Protein AF-A0A1B6IIF1-F1 (afdb_monomer)

Mean predicted aligned error: 17.59 Å

Nearest PDB structures (foldseek):
  8tw7-assembly1_1  TM=5.660E-01  e=5.374E+00  Saccharomyces cerevisiae

Solvent-accessible surface area (backbone atoms only — not comparable to full-atom values): 8769 Å² total; per-residue (Å²): 140,79,90,87,88,87,81,88,84,79,85,86,82,78,81,91,80,84,88,77,90,85,83,92,85,86,85,81,90,77,87,81,77,73,82,68,79,73,71,84,66,68,64,77,56,38,72,41,69,55,96,89,38,84,74,51,53,30,71,64,31,50,53,55,56,66,54,67,56,99,90,47,71,61,55,68,66,58,53,50,53,45,64,72,52,38,68,83,80,40,55,72,69,57,49,51,50,53,47,50,54,51,51,52,55,55,43,68,77,38,74,89,50,85,60,58,67,58,49,51,65,55,45,57,62,65,74,78,108

Secondary structure (DSSP, 8-state):
--------------PPPPP-----------------------GGG-EEEETTEEEEE-HHHHHHHTS--SS----HHHHHHHHHHHTTTS-HHHHHHHHHHHHHHHHHHTTT-THHHHHHHHHHHHH--

Sequence (129 aa):
SDLTPKEGGNCRRSLPQTTVQGGVTNGGGAADHEPSPEPAADYDNALVYRDGNLVSGSLDALIQHMVPTTDYYPDRAYLFAFLLSSRLFVKPHELLGRVTALCDSQQKLSDKQPLAKERLGRFIPRLVQ

Organism: NCBI:txid320908

Structure (mmCIF, N/CA/C/O backbone):
data_AF-A0A1B6IIF1-F1
#
_entry.id   AF-A0A1B6IIF1-F1
#
loop_
_atom_site.group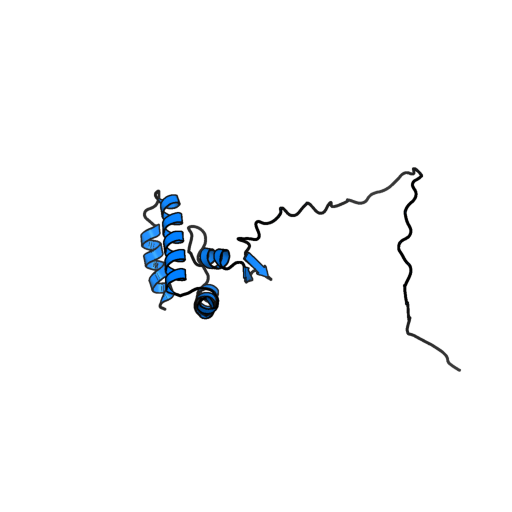_PDB
_atom_site.id
_atom_site.type_symbol
_atom_site.label_atom_id
_atom_site.label_alt_id
_atom_site.label_comp_id
_atom_site.label_asym_id
_atom_site.label_entity_id
_atom_site.label_seq_id
_atom_site.pdbx_PDB_ins_code
_atom_site.Cartn_x
_atom_site.Cartn_y
_atom_site.Cartn_z
_atom_site.occupancy
_atom_site.B_iso_or_equiv
_atom_site.auth_seq_id
_atom_site.auth_comp_id
_atom_site.auth_asym_id
_atom_site.auth_atom_id
_atom_site.pdbx_PDB_model_num
ATOM 1 N N . SER A 1 1 ? 44.259 -27.687 -51.803 1.00 42.09 1 SER A N 1
ATOM 2 C CA . SER A 1 1 ? 43.030 -28.477 -51.615 1.00 42.09 1 SER A CA 1
ATOM 3 C C . SER A 1 1 ? 42.826 -28.537 -50.117 1.00 42.09 1 SER A C 1
ATOM 5 O O . SER A 1 1 ? 43.715 -29.054 -49.460 1.00 42.09 1 SER A O 1
ATOM 7 N N . ASP A 1 2 ? 41.899 -27.867 -49.445 1.00 40.47 2 ASP A N 1
ATOM 8 C CA . ASP A 1 2 ? 40.594 -27.249 -49.725 1.00 40.47 2 ASP A CA 1
ATOM 9 C C . ASP A 1 2 ? 40.458 -26.137 -48.654 1.00 40.47 2 ASP A C 1
ATOM 11 O O . ASP A 1 2 ? 40.804 -26.376 -47.502 1.00 40.47 2 ASP A O 1
ATOM 15 N N . LEU A 1 3 ? 40.255 -24.847 -48.940 1.00 47.53 3 LEU A N 1
ATOM 16 C CA . LEU A 1 3 ? 39.000 -24.150 -49.263 1.00 47.53 3 LEU A CA 1
ATOM 17 C C . LEU A 1 3 ? 37.755 -24.636 -48.495 1.00 47.53 3 LEU A C 1
ATOM 19 O O . LEU A 1 3 ? 37.116 -25.595 -48.896 1.00 47.53 3 LEU A O 1
ATOM 23 N N . THR A 1 4 ? 37.330 -23.892 -47.465 1.00 51.97 4 THR A N 1
ATOM 24 C CA . THR A 1 4 ? 36.015 -23.208 -47.458 1.00 51.97 4 THR A CA 1
ATOM 25 C C . THR A 1 4 ? 35.894 -22.189 -46.300 1.00 51.97 4 THR A C 1
ATOM 27 O O . THR A 1 4 ? 36.452 -22.422 -45.230 1.00 51.97 4 THR A O 1
ATOM 30 N N . PRO A 1 5 ? 35.194 -21.046 -46.497 1.00 52.75 5 PRO A N 1
ATOM 31 C CA . PRO A 1 5 ? 35.167 -19.909 -45.569 1.00 52.75 5 PRO A CA 1
ATOM 32 C C . PRO A 1 5 ? 33.797 -19.711 -44.889 1.00 52.75 5 PRO A C 1
ATOM 34 O O . PRO A 1 5 ? 32.759 -19.995 -45.488 1.00 52.75 5 PRO A O 1
ATOM 37 N N . LYS A 1 6 ? 33.759 -19.133 -43.679 1.00 50.22 6 LYS A N 1
ATOM 38 C CA . LYS A 1 6 ? 32.519 -18.559 -43.127 1.00 50.22 6 LYS A CA 1
ATOM 39 C C . LYS A 1 6 ? 32.800 -17.540 -42.020 1.00 50.22 6 LYS A C 1
ATOM 41 O O . LYS A 1 6 ? 33.035 -17.928 -40.889 1.00 50.22 6 LYS A O 1
ATOM 46 N N . GLU A 1 7 ? 32.705 -16.252 -42.334 1.00 47.69 7 GLU A N 1
ATOM 47 C CA . GLU A 1 7 ? 31.924 -15.323 -41.508 1.00 47.69 7 GLU A CA 1
ATOM 48 C C . GLU A 1 7 ? 31.657 -14.022 -42.267 1.00 47.69 7 GLU A C 1
ATOM 50 O O . GLU A 1 7 ? 32.547 -13.423 -42.869 1.00 47.69 7 GLU A O 1
ATOM 55 N N . GLY A 1 8 ? 30.379 -13.649 -42.304 1.00 41.16 8 GLY A N 1
ATOM 56 C CA . GLY A 1 8 ? 29.869 -12.509 -43.044 1.00 41.16 8 GLY A CA 1
ATOM 57 C C . GLY A 1 8 ? 30.005 -11.226 -42.238 1.00 41.16 8 GLY A C 1
ATOM 58 O O . GLY A 1 8 ? 29.297 -11.028 -41.256 1.00 41.16 8 GLY A O 1
ATOM 59 N N . GLY A 1 9 ? 30.871 -10.326 -42.694 1.00 45.62 9 GLY A N 1
ATOM 60 C CA . GLY A 1 9 ? 30.894 -8.937 -42.249 1.00 45.62 9 GLY A CA 1
ATOM 61 C C . GLY A 1 9 ? 29.977 -8.086 -43.122 1.00 45.62 9 GLY A C 1
ATOM 62 O O . GLY A 1 9 ? 30.386 -7.645 -44.190 1.00 45.62 9 GLY A O 1
ATOM 63 N N . ASN A 1 10 ? 28.748 -7.824 -42.671 1.00 41.34 10 ASN A N 1
ATOM 64 C CA . ASN A 1 10 ? 27.859 -6.859 -43.322 1.00 41.34 10 ASN A CA 1
ATOM 65 C C . ASN A 1 10 ? 27.852 -5.530 -42.554 1.00 41.34 10 ASN A C 1
ATOM 67 O O . ASN A 1 10 ? 26.969 -5.247 -41.746 1.00 41.34 10 ASN A O 1
ATOM 71 N N . CYS A 1 11 ? 28.827 -4.674 -42.865 1.00 45.78 11 CYS A N 1
ATOM 72 C CA . CYS A 1 11 ? 28.800 -3.253 -42.532 1.00 45.78 11 CYS A CA 1
ATOM 73 C C . CYS A 1 11 ? 27.730 -2.539 -43.384 1.00 45.78 11 CYS A C 1
ATOM 75 O O . CYS A 1 11 ? 28.050 -1.924 -44.401 1.00 45.78 11 CYS A O 1
ATOM 77 N N . ARG A 1 12 ? 26.444 -2.600 -43.005 1.00 46.56 12 ARG A N 1
ATOM 78 C CA . ARG A 1 12 ? 25.415 -1.733 -43.614 1.00 46.56 12 ARG A CA 1
ATOM 79 C C . ARG A 1 12 ? 25.495 -0.329 -43.019 1.00 46.56 12 ARG A C 1
ATOM 81 O O . ARG A 1 12 ? 24.824 -0.019 -42.040 1.00 46.56 12 ARG A O 1
ATOM 88 N N . ARG A 1 13 ? 26.263 0.547 -43.667 1.00 52.84 13 ARG A N 1
ATOM 89 C CA . ARG A 1 13 ? 26.086 2.000 -43.556 1.00 52.84 13 ARG A CA 1
ATOM 90 C C . ARG A 1 13 ? 25.527 2.514 -44.879 1.00 52.84 13 ARG A C 1
ATOM 92 O O . ARG A 1 13 ? 26.259 2.660 -45.848 1.00 52.84 13 ARG A O 1
ATOM 99 N N . SER A 1 14 ? 24.227 2.776 -44.923 1.00 49.78 14 SER A N 1
ATOM 100 C CA . SER A 1 14 ? 23.595 3.511 -46.023 1.00 49.78 14 SER A CA 1
ATOM 101 C C . SER A 1 14 ? 22.380 4.264 -45.479 1.00 49.78 14 SER A C 1
ATOM 103 O O . SER A 1 14 ? 21.512 3.658 -44.853 1.00 49.78 14 SER A O 1
ATOM 105 N N . LEU A 1 15 ? 22.410 5.584 -45.669 1.00 64.56 15 LEU A N 1
ATOM 106 C CA . LEU A 1 15 ? 21.481 6.614 -45.190 1.00 64.56 15 LEU A CA 1
ATOM 107 C C . LEU A 1 15 ? 20.033 6.413 -45.690 1.00 64.56 15 LEU A C 1
ATOM 109 O O . LEU A 1 15 ? 19.843 5.760 -46.717 1.00 64.56 15 LEU A O 1
ATOM 113 N N . PRO A 1 16 ? 19.014 6.996 -45.026 1.00 47.53 16 PRO A N 1
ATOM 114 C CA . PRO A 1 16 ? 17.651 7.002 -45.546 1.00 47.53 16 PRO A CA 1
ATOM 115 C C . PRO A 1 16 ? 17.527 7.979 -46.727 1.00 47.53 16 PRO A C 1
ATOM 117 O O . PRO A 1 16 ? 17.892 9.149 -46.624 1.00 47.53 16 PRO A O 1
ATOM 120 N N . GLN A 1 17 ? 17.014 7.480 -47.853 1.00 44.44 17 GLN A N 1
ATOM 121 C CA . GLN A 1 17 ? 16.681 8.257 -49.047 1.00 44.44 17 GLN A CA 1
ATOM 122 C C . GLN A 1 17 ? 15.222 8.731 -48.959 1.00 44.44 17 GLN A C 1
ATOM 124 O O . GLN A 1 17 ? 14.340 7.978 -48.550 1.00 44.44 17 GLN A O 1
ATOM 129 N N . THR A 1 18 ? 14.985 9.990 -49.319 1.00 50.38 18 THR A N 1
ATOM 130 C CA . THR A 1 18 ? 13.686 10.669 -49.311 1.00 50.38 18 THR A CA 1
ATOM 131 C C . THR A 1 18 ? 12.733 10.112 -50.377 1.00 50.38 18 THR A C 1
ATOM 133 O O . THR A 1 18 ? 13.105 9.937 -51.537 1.00 50.38 18 THR A O 1
ATOM 136 N N . THR A 1 19 ? 11.486 9.845 -49.978 1.00 39.66 19 THR A N 1
ATOM 137 C CA . THR A 1 19 ? 10.396 9.356 -50.836 1.00 39.66 19 THR A CA 1
ATOM 138 C C . THR A 1 19 ? 9.850 10.475 -51.720 1.00 39.66 19 THR A C 1
ATOM 140 O O . THR A 1 19 ? 9.423 11.513 -51.215 1.00 39.66 19 THR A O 1
ATOM 143 N N . VAL A 1 20 ? 9.801 10.236 -53.033 1.00 42.16 20 VAL A N 1
ATOM 144 C CA . VAL A 1 20 ? 9.041 11.042 -53.998 1.00 42.16 20 VAL A CA 1
ATOM 145 C C . VAL A 1 20 ? 7.861 10.201 -54.487 1.00 42.16 20 VAL A C 1
ATOM 147 O O . VAL A 1 20 ? 8.018 9.026 -54.806 1.00 42.16 20 VAL A O 1
ATOM 150 N N . GLN A 1 21 ? 6.680 10.812 -54.460 1.00 44.84 21 GLN A N 1
ATOM 151 C CA . GLN A 1 21 ? 5.367 10.246 -54.771 1.00 44.84 21 GLN A CA 1
ATOM 152 C C . GLN A 1 21 ? 5.251 9.646 -56.179 1.00 44.84 21 GLN A C 1
ATOM 154 O O . GLN A 1 21 ? 5.755 10.217 -57.144 1.00 44.84 21 GLN A O 1
ATOM 159 N N . GLY A 1 22 ? 4.419 8.606 -56.299 1.00 36.22 22 GLY A N 1
ATOM 160 C CA . GLY A 1 22 ? 3.658 8.339 -57.520 1.00 36.22 22 GLY A CA 1
ATOM 161 C C . GLY A 1 22 ? 3.357 6.863 -57.778 1.00 36.22 22 GLY A C 1
ATOM 162 O O . GLY A 1 22 ? 4.276 6.060 -57.882 1.00 36.22 22 GLY A O 1
ATOM 163 N N . GLY A 1 23 ? 2.077 6.537 -57.992 1.00 34.47 23 GLY A N 1
ATOM 164 C CA . GLY A 1 23 ? 1.690 5.417 -58.860 1.00 34.47 23 GLY A CA 1
ATOM 165 C C . GLY A 1 23 ? 0.815 4.332 -58.232 1.00 34.47 23 GLY A C 1
ATOM 166 O O . GLY A 1 23 ? 1.281 3.495 -57.474 1.00 34.47 23 GLY A O 1
ATOM 167 N N . VAL A 1 24 ? -0.454 4.341 -58.637 1.00 48.75 24 VAL A N 1
ATOM 168 C CA . VAL A 1 24 ? -1.502 3.324 -58.450 1.00 48.75 24 VAL A CA 1
ATOM 169 C C . VAL A 1 24 ? -1.052 1.887 -58.768 1.00 48.75 24 VAL A C 1
ATOM 171 O O . VAL A 1 24 ? -0.366 1.686 -59.760 1.00 48.75 24 VAL A O 1
ATOM 174 N N . THR A 1 25 ? -1.493 0.884 -57.994 1.00 36.81 25 THR A N 1
ATOM 175 C CA . THR A 1 25 ? -1.921 -0.458 -58.466 1.00 36.81 25 THR A CA 1
ATOM 176 C C . THR A 1 25 ? -2.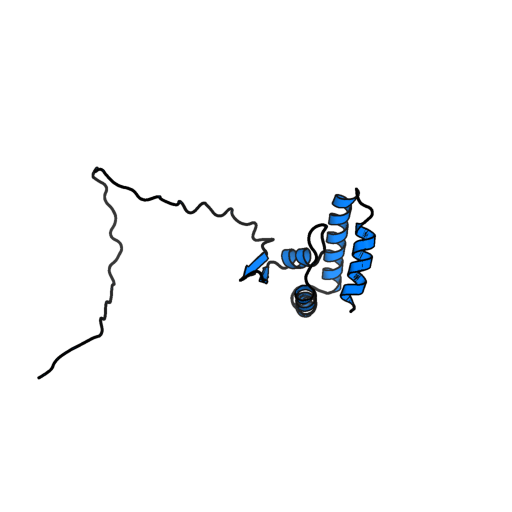494 -1.310 -57.323 1.00 36.81 25 THR A C 1
ATOM 178 O O . THR A 1 25 ? -2.343 -1.020 -56.143 1.00 36.81 25 THR A O 1
ATOM 181 N N . ASN A 1 26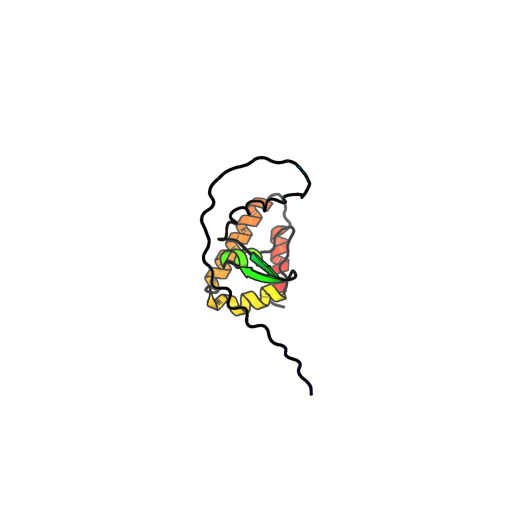 ? -3.252 -2.315 -57.744 1.00 39.00 26 ASN A N 1
ATOM 182 C CA . ASN A 1 26 ? -4.261 -3.112 -57.061 1.00 39.00 26 ASN A CA 1
ATOM 183 C C . ASN A 1 26 ? -3.677 -4.304 -56.266 1.00 39.00 26 ASN A C 1
ATOM 185 O O . ASN A 1 26 ? -2.755 -4.950 -56.755 1.00 39.00 26 ASN A O 1
ATOM 189 N N . GLY A 1 27 ? -4.328 -4.693 -55.159 1.00 33.78 27 GLY A N 1
ATOM 190 C CA . GLY A 1 27 ? -4.383 -6.095 -54.710 1.00 33.78 27 GLY A CA 1
ATOM 191 C C . GLY A 1 27 ? -3.743 -6.456 -53.360 1.00 33.78 27 GLY A C 1
ATOM 192 O O . GLY A 1 27 ? -2.534 -6.378 -53.196 1.00 33.78 27 GLY A O 1
ATOM 193 N N . GLY A 1 28 ? -4.568 -7.020 -52.466 1.00 33.53 28 GLY A N 1
ATOM 194 C CA . GLY A 1 28 ? -4.167 -8.138 -51.601 1.00 33.53 28 GLY A CA 1
ATOM 195 C C . GLY A 1 28 ? -3.738 -7.827 -50.163 1.00 33.53 28 GLY A C 1
ATOM 196 O O . GLY A 1 28 ? -2.568 -7.603 -49.902 1.00 33.53 28 GLY A O 1
ATOM 197 N N . GLY A 1 29 ? -4.705 -7.940 -49.246 1.00 40.09 29 GLY A N 1
ATOM 198 C CA . GLY A 1 29 ? -4.600 -8.504 -47.892 1.00 40.09 29 GLY A CA 1
ATOM 199 C C . GLY A 1 29 ? -3.348 -8.270 -47.037 1.00 40.09 29 GLY A C 1
ATOM 200 O O . GLY A 1 29 ? -2.340 -8.938 -47.219 1.00 40.09 29 GLY A O 1
ATOM 201 N N . ALA A 1 30 ? -3.520 -7.517 -45.954 1.00 39.09 30 ALA A N 1
ATOM 202 C CA . ALA A 1 30 ? -3.043 -7.871 -44.618 1.00 39.09 30 ALA A CA 1
ATOM 203 C C . ALA A 1 30 ? -3.815 -7.012 -43.609 1.00 39.09 30 ALA A C 1
ATOM 205 O O . ALA A 1 30 ? -4.080 -5.842 -43.860 1.00 39.09 30 ALA A O 1
ATOM 206 N N . ALA A 1 31 ? -4.246 -7.616 -42.507 1.00 46.59 31 ALA A N 1
ATOM 207 C CA . ALA A 1 31 ? -4.869 -6.901 -41.409 1.00 46.59 31 ALA A CA 1
ATOM 208 C C . ALA A 1 31 ? -3.833 -5.963 -40.771 1.00 46.59 31 ALA A C 1
ATOM 210 O O . ALA A 1 31 ? -2.950 -6.425 -40.050 1.00 46.59 31 ALA A O 1
ATOM 211 N N . ASP A 1 32 ? -3.942 -4.664 -41.041 1.00 39.12 32 ASP A N 1
ATOM 212 C CA . ASP A 1 32 ? -3.233 -3.632 -40.292 1.00 39.12 32 ASP A CA 1
ATOM 213 C C . ASP A 1 32 ? -3.879 -3.515 -38.908 1.00 39.12 32 ASP A C 1
ATOM 215 O O . ASP A 1 32 ? -4.910 -2.871 -38.708 1.00 39.12 32 ASP A O 1
ATOM 219 N N . HIS A 1 33 ? -3.280 -4.215 -37.946 1.00 49.25 33 HIS A N 1
ATOM 220 C CA . HIS A 1 33 ? -3.498 -3.974 -36.529 1.00 49.25 33 HIS A CA 1
ATOM 221 C C . HIS A 1 33 ? -2.776 -2.670 -36.176 1.00 49.25 33 HIS A C 1
ATOM 223 O O . HIS A 1 33 ? -1.593 -2.661 -35.846 1.00 49.25 33 HIS A O 1
ATOM 229 N N . GLU A 1 34 ? -3.504 -1.567 -36.319 1.00 44.03 34 GLU A N 1
ATOM 230 C CA . GLU A 1 34 ? -3.185 -0.261 -35.744 1.00 44.03 34 GLU A CA 1
ATOM 231 C C . GLU A 1 34 ? -2.812 -0.455 -34.260 1.00 44.03 34 GLU A C 1
ATOM 233 O O . GLU A 1 34 ? -3.640 -0.973 -33.499 1.00 44.03 34 GLU A O 1
ATOM 238 N N . PRO A 1 35 ? -1.589 -0.114 -33.810 1.00 47.84 35 PRO A N 1
ATOM 239 C CA . PRO A 1 35 ? -1.317 -0.051 -32.388 1.00 47.84 35 PRO A CA 1
ATOM 240 C C . PRO A 1 35 ? -2.094 1.146 -31.844 1.00 47.84 35 PRO A C 1
ATOM 242 O O . PRO A 1 35 ? -1.665 2.292 -31.956 1.00 47.84 35 PRO A O 1
ATOM 245 N N . SER A 1 36 ? -3.268 0.836 -31.289 1.00 42.28 36 SER A N 1
ATOM 246 C CA . SER A 1 36 ? -4.109 1.735 -30.504 1.00 42.28 36 SER A CA 1
ATOM 247 C C . SER A 1 36 ? -3.240 2.679 -29.669 1.00 42.28 36 SER A C 1
ATOM 249 O O . SER A 1 36 ? -2.316 2.195 -29.008 1.00 42.28 36 SER A O 1
ATOM 251 N N . PRO A 1 37 ? -3.535 3.991 -29.629 1.00 50.22 37 PRO A N 1
ATOM 252 C CA . PRO A 1 37 ? -2.829 4.897 -28.743 1.00 50.22 37 PRO A CA 1
ATOM 253 C C . PRO A 1 37 ? -3.043 4.387 -27.320 1.00 50.22 37 PRO A C 1
ATOM 255 O O . PRO A 1 37 ? -4.176 4.351 -26.833 1.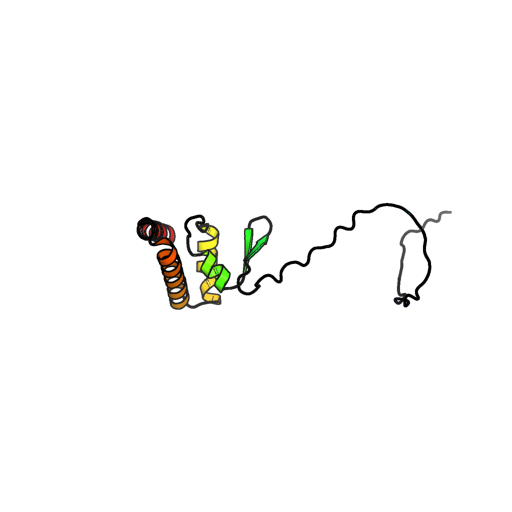00 50.22 37 PRO A O 1
ATOM 258 N N . GLU A 1 38 ? -1.970 3.919 -26.679 1.00 54.22 38 GLU A N 1
ATOM 259 C CA . GLU A 1 38 ? -1.993 3.646 -25.249 1.00 54.22 38 GLU A CA 1
ATOM 260 C C . GLU A 1 38 ? -2.488 4.940 -24.592 1.00 54.22 38 GLU A C 1
ATOM 262 O O . GLU A 1 38 ? -1.915 6.006 -24.858 1.00 54.22 38 GLU A O 1
ATOM 267 N N . PRO A 1 39 ? -3.597 4.909 -23.825 1.00 51.50 39 PRO A N 1
ATOM 268 C CA . PRO A 1 39 ? -4.033 6.104 -23.127 1.00 51.50 39 PRO A CA 1
ATOM 269 C C . PRO A 1 39 ? -2.834 6.545 -22.303 1.00 51.50 39 PRO A C 1
ATOM 271 O O . PRO A 1 39 ? -2.208 5.693 -21.675 1.00 51.50 39 PRO A O 1
ATOM 274 N N . ALA A 1 40 ? -2.476 7.831 -22.372 1.00 51.12 40 ALA A N 1
ATOM 275 C CA . ALA A 1 40 ? -1.441 8.405 -21.527 1.00 51.12 40 ALA A CA 1
ATOM 276 C C . ALA A 1 40 ? -1.785 8.011 -20.090 1.00 51.12 40 ALA A C 1
ATOM 278 O O . ALA A 1 40 ? -2.692 8.586 -19.487 1.00 51.12 40 ALA A O 1
ATOM 279 N N . ALA A 1 41 ? -1.163 6.928 -19.620 1.00 54.84 41 ALA A N 1
ATOM 280 C CA . ALA A 1 41 ? -1.449 6.379 -18.322 1.00 54.84 41 ALA A CA 1
ATOM 281 C C . ALA A 1 41 ? -1.108 7.505 -17.367 1.00 54.84 41 ALA A C 1
ATOM 283 O O . ALA A 1 41 ? -0.082 8.164 -17.531 1.00 54.84 41 ALA A O 1
ATOM 284 N N . ASP A 1 42 ? -2.009 7.780 -16.441 1.00 53.47 42 ASP A N 1
ATOM 285 C CA . ASP A 1 42 ? -1.775 8.732 -15.375 1.00 53.47 42 ASP A CA 1
ATOM 286 C C . ASP A 1 42 ? -0.609 8.180 -14.533 1.00 53.47 42 ASP A C 1
ATOM 288 O O . ASP A 1 42 ? -0.795 7.401 -13.595 1.00 53.47 42 ASP A O 1
ATOM 292 N N . TYR A 1 43 ? 0.624 8.447 -14.987 1.00 57.06 43 TYR A N 1
ATOM 293 C CA . TYR A 1 43 ? 1.856 7.823 -14.496 1.00 57.06 43 TYR A CA 1
ATOM 294 C C . TYR A 1 43 ? 2.074 8.129 -13.014 1.00 57.06 43 TYR A C 1
ATOM 296 O O . TYR A 1 43 ? 2.788 7.393 -12.332 1.00 57.06 43 TYR A O 1
ATOM 304 N N . ASP A 1 44 ? 1.414 9.172 -12.511 1.00 60.16 44 ASP A N 1
ATOM 305 C CA . ASP A 1 44 ? 1.487 9.604 -11.126 1.00 60.16 44 ASP A CA 1
ATOM 306 C C . ASP A 1 44 ? 0.934 8.546 -10.153 1.00 60.16 44 ASP A C 1
ATOM 308 O O . ASP A 1 44 ? 1.385 8.481 -9.007 1.00 60.16 44 ASP A O 1
ATOM 312 N N . ASN A 1 45 ? 0.069 7.625 -10.604 1.00 68.44 45 ASN A N 1
ATOM 313 C CA . ASN A 1 45 ? -0.475 6.537 -9.774 1.00 68.44 45 ASN A CA 1
ATOM 314 C C . ASN A 1 45 ? -0.312 5.131 -10.381 1.00 68.44 45 ASN A C 1
ATOM 316 O O . ASN A 1 45 ? -1.059 4.207 -10.050 1.00 68.44 45 ASN A O 1
ATOM 320 N N . ALA A 1 46 ? 0.667 4.939 -11.267 1.00 84.25 46 ALA A N 1
ATOM 321 C CA . ALA A 1 46 ? 0.869 3.655 -11.929 1.00 84.25 46 ALA A CA 1
ATOM 322 C C . ALA A 1 46 ? 1.637 2.646 -11.045 1.00 84.25 46 ALA A C 1
ATOM 324 O O . ALA A 1 46 ? 2.744 2.915 -10.569 1.00 84.25 46 ALA A O 1
ATOM 325 N N . LEU A 1 47 ? 1.065 1.449 -10.874 1.00 92.69 47 LEU A N 1
ATOM 326 C CA . LEU A 1 47 ? 1.751 0.257 -10.362 1.00 92.69 47 LEU A CA 1
ATOM 327 C C . LEU A 1 47 ? 2.280 -0.573 -11.541 1.00 92.69 47 LEU A C 1
ATOM 329 O O . LEU A 1 47 ? 1.578 -0.783 -12.529 1.00 92.69 47 LEU A O 1
ATOM 333 N N . VAL A 1 48 ? 3.508 -1.073 -11.429 1.00 94.38 48 VAL A N 1
ATOM 334 C CA . VAL A 1 48 ? 4.192 -1.856 -12.464 1.00 94.38 48 VAL A CA 1
ATOM 335 C C . VAL A 1 48 ? 4.278 -3.312 -12.029 1.00 94.38 48 VAL A C 1
ATOM 337 O O . VAL A 1 48 ? 4.916 -3.643 -11.026 1.00 94.38 48 VAL A O 1
ATOM 340 N N . TYR A 1 49 ? 3.681 -4.191 -12.829 1.00 93.88 49 TYR A N 1
ATOM 341 C CA . TYR A 1 49 ? 3.654 -5.629 -12.586 1.00 93.88 49 TYR A CA 1
ATOM 342 C C . TYR A 1 49 ? 4.530 -6.383 -13.590 1.00 93.88 49 TYR A C 1
ATOM 344 O O . TYR A 1 49 ? 4.593 -6.034 -14.768 1.00 93.88 49 TYR A O 1
ATOM 352 N N . ARG A 1 50 ? 5.180 -7.455 -13.131 1.00 94.81 50 ARG A N 1
ATOM 353 C CA . ARG A 1 50 ? 5.898 -8.420 -13.974 1.00 94.81 50 ARG A CA 1
ATOM 354 C C . ARG A 1 50 ? 5.549 -9.828 -13.520 1.00 94.81 50 ARG A C 1
ATOM 356 O O . ARG A 1 50 ? 5.685 -10.141 -12.340 1.00 94.81 50 ARG A O 1
ATOM 363 N N . ASP A 1 51 ? 5.078 -10.654 -14.449 1.00 92.38 51 ASP A N 1
ATOM 364 C CA . ASP A 1 51 ? 4.665 -12.039 -14.177 1.00 92.38 51 ASP A CA 1
ATOM 365 C C . ASP A 1 51 ? 3.653 -12.148 -13.018 1.00 92.38 51 ASP A C 1
ATOM 367 O O . ASP A 1 51 ? 3.706 -13.063 -12.202 1.00 92.38 51 ASP A O 1
ATOM 371 N N . GLY A 1 52 ? 2.756 -11.161 -12.903 1.00 87.88 52 GLY A N 1
ATOM 372 C CA . GLY A 1 52 ? 1.759 -11.079 -11.828 1.00 87.88 52 GLY A CA 1
ATOM 373 C C . GLY A 1 52 ? 2.281 -10.555 -10.485 1.00 87.88 52 GLY A C 1
ATOM 374 O O . GLY A 1 52 ? 1.489 -10.382 -9.565 1.00 87.88 52 GLY A O 1
ATOM 375 N N . ASN A 1 53 ? 3.575 -10.250 -10.365 1.00 89.81 53 ASN A N 1
ATOM 376 C CA . ASN A 1 53 ? 4.169 -9.693 -9.150 1.00 89.81 53 ASN A CA 1
ATOM 377 C C . ASN A 1 53 ? 4.306 -8.175 -9.255 1.00 89.81 53 ASN A C 1
ATOM 379 O O . ASN A 1 53 ? 4.743 -7.662 -10.287 1.00 89.81 53 ASN A O 1
ATOM 383 N N . LEU A 1 54 ? 3.974 -7.459 -8.179 1.00 93.25 54 LEU A N 1
ATOM 384 C CA . LEU A 1 54 ? 4.227 -6.023 -8.080 1.00 93.25 54 LEU A CA 1
ATOM 385 C C . LEU A 1 54 ? 5.739 -5.777 -7.981 1.00 93.25 54 LEU A C 1
ATOM 387 O O . LEU A 1 54 ? 6.378 -6.211 -7.024 1.00 93.25 54 LEU A O 1
ATOM 391 N N . VAL A 1 55 ? 6.310 -5.088 -8.971 1.00 93.62 55 VAL A N 1
ATOM 392 C CA . VAL A 1 55 ? 7.754 -4.809 -9.048 1.00 93.62 55 VAL A CA 1
ATOM 393 C C . VAL A 1 55 ? 8.076 -3.395 -8.585 1.00 93.62 55 VAL A C 1
ATOM 395 O O . VAL A 1 55 ? 9.058 -3.187 -7.874 1.00 93.62 55 VAL A O 1
ATOM 398 N N . SER A 1 56 ? 7.278 -2.413 -8.998 1.00 92.19 56 SER A N 1
ATOM 399 C CA . SER A 1 56 ? 7.511 -1.006 -8.669 1.00 92.19 56 SER A CA 1
ATOM 400 C C . SER A 1 56 ? 6.243 -0.168 -8.829 1.00 92.19 56 SER A C 1
ATOM 402 O O . SER A 1 56 ? 5.208 -0.653 -9.276 1.00 92.19 56 SER A O 1
ATOM 404 N N . GLY A 1 57 ? 6.319 1.099 -8.440 1.00 93.44 57 GLY A N 1
ATOM 405 C CA . GLY A 1 57 ? 5.258 2.084 -8.609 1.00 93.44 57 GLY A CA 1
ATOM 406 C C . GLY A 1 57 ? 5.672 3.417 -8.000 1.00 93.44 57 GLY A C 1
ATOM 407 O O . GLY A 1 57 ? 6.735 3.510 -7.373 1.00 93.44 57 GLY A O 1
ATOM 408 N N . SER A 1 58 ? 4.841 4.443 -8.171 1.00 94.00 58 SER A N 1
ATOM 409 C CA . SER A 1 58 ? 5.015 5.689 -7.424 1.00 94.00 58 SER A CA 1
ATOM 410 C C . SER A 1 58 ? 4.834 5.435 -5.922 1.00 94.00 58 SER A C 1
ATOM 412 O O . SER A 1 58 ? 4.160 4.486 -5.510 1.00 94.00 58 SER A O 1
ATOM 414 N N . LEU A 1 59 ? 5.446 6.274 -5.079 1.00 94.31 59 LEU A N 1
ATOM 415 C CA . LEU A 1 59 ? 5.299 6.139 -3.627 1.00 94.31 59 LEU A CA 1
ATOM 416 C C . LEU A 1 59 ? 3.821 6.191 -3.223 1.00 94.31 59 LEU A C 1
ATOM 418 O O . LEU A 1 59 ? 3.393 5.385 -2.403 1.00 94.31 59 LEU A O 1
ATOM 422 N N . ASP A 1 60 ? 3.046 7.096 -3.817 1.00 93.56 60 ASP A N 1
ATOM 423 C CA . ASP A 1 60 ? 1.630 7.247 -3.492 1.00 93.56 60 ASP A CA 1
ATOM 424 C C . ASP A 1 60 ? 0.808 6.029 -3.938 1.00 93.56 60 ASP A C 1
ATOM 426 O O . ASP A 1 60 ? 0.005 5.529 -3.149 1.00 93.56 60 ASP A O 1
ATOM 430 N N . ALA A 1 61 ? 1.092 5.454 -5.114 1.00 94.06 61 ALA A N 1
ATOM 431 C CA . ALA A 1 61 ? 0.456 4.214 -5.559 1.00 94.06 61 ALA A CA 1
ATOM 432 C C . ALA A 1 61 ? 0.780 3.031 -4.633 1.00 94.06 61 ALA A C 1
ATOM 434 O O . ALA A 1 61 ? -0.102 2.241 -4.290 1.00 94.06 61 ALA A O 1
ATOM 435 N N . LEU A 1 62 ? 2.033 2.919 -4.179 1.00 94.94 62 LEU A N 1
ATOM 436 C CA . LEU A 1 62 ? 2.435 1.897 -3.211 1.00 94.94 62 LEU A CA 1
ATOM 437 C C . LEU A 1 62 ? 1.718 2.110 -1.867 1.00 94.94 62 LEU A C 1
ATOM 439 O O . LEU A 1 62 ? 1.132 1.182 -1.322 1.00 94.94 62 LEU A O 1
ATOM 443 N N . ILE A 1 63 ? 1.669 3.339 -1.351 1.00 94.38 63 ILE A N 1
ATOM 444 C CA . ILE A 1 63 ? 0.952 3.637 -0.102 1.00 94.38 63 ILE A CA 1
ATOM 445 C C . ILE A 1 63 ? -0.543 3.312 -0.233 1.00 94.38 63 ILE A C 1
ATOM 447 O O . ILE A 1 63 ? -1.125 2.741 0.689 1.00 94.38 63 ILE A O 1
ATOM 451 N N . GLN A 1 64 ? -1.162 3.600 -1.378 1.00 92.69 64 GLN A N 1
ATOM 452 C CA . GLN A 1 64 ? -2.547 3.220 -1.648 1.00 92.69 64 GLN A CA 1
ATOM 453 C C . GLN A 1 64 ? -2.736 1.697 -1.669 1.00 92.69 64 GLN A C 1
ATOM 455 O O . GLN A 1 64 ? -3.698 1.193 -1.091 1.00 92.69 64 GLN A O 1
ATOM 460 N N . HIS A 1 65 ? -1.801 0.955 -2.265 1.00 93.25 65 HIS A N 1
ATOM 461 C CA . HIS A 1 65 ? -1.833 -0.508 -2.333 1.00 93.25 65 HIS A CA 1
ATOM 462 C C . HIS A 1 65 ? -1.655 -1.199 -0.968 1.00 93.25 65 HIS A C 1
ATOM 464 O O . HIS A 1 65 ? -1.999 -2.373 -0.822 1.00 93.25 65 HIS A O 1
ATOM 470 N N . MET A 1 66 ? -1.160 -0.489 0.053 1.00 92.19 66 MET A N 1
ATOM 471 C CA . MET A 1 66 ? -1.130 -0.991 1.432 1.00 92.19 66 MET A CA 1
ATOM 472 C C . MET A 1 66 ? -2.500 -1.015 2.109 1.00 92.19 66 MET A C 1
ATOM 474 O O . MET A 1 66 ? -2.664 -1.712 3.113 1.00 92.19 66 MET A O 1
ATOM 478 N N . VAL A 1 67 ? -3.458 -0.216 1.634 1.00 90.81 67 VAL A N 1
ATOM 479 C CA . VAL A 1 67 ? -4.750 -0.048 2.300 1.00 90.81 67 VAL A CA 1
ATOM 480 C C . VAL A 1 67 ? -5.717 -1.116 1.791 1.00 90.81 67 VAL A C 1
ATOM 482 O O . VAL A 1 67 ? -6.006 -1.153 0.595 1.00 90.81 67 VAL A O 1
ATOM 485 N N . PRO A 1 68 ? -6.256 -1.987 2.665 1.00 87.88 68 PRO A N 1
ATOM 486 C CA . PRO A 1 68 ? -7.275 -2.943 2.253 1.00 87.88 68 PRO A CA 1
ATOM 487 C C . PRO A 1 68 ? -8.541 -2.234 1.760 1.00 87.88 68 PRO A C 1
ATOM 489 O O . PRO A 1 68 ? -9.027 -1.303 2.405 1.00 87.88 68 PRO A O 1
ATOM 492 N N . THR A 1 69 ? -9.120 -2.723 0.667 1.00 85.31 69 THR A N 1
ATOM 493 C CA . THR A 1 69 ? -10.416 -2.271 0.142 1.00 85.31 69 THR A CA 1
ATOM 494 C C . THR A 1 69 ? -11.477 -3.363 0.327 1.00 85.31 69 THR A C 1
ATOM 496 O O . THR A 1 69 ? -11.288 -4.356 1.040 1.00 85.31 69 THR A O 1
ATOM 499 N N . THR A 1 70 ? -12.660 -3.175 -0.261 1.00 79.88 70 THR A N 1
ATOM 500 C CA . THR A 1 70 ? -13.756 -4.153 -0.179 1.00 79.88 70 THR A CA 1
ATOM 501 C C . THR A 1 70 ? -13.409 -5.457 -0.899 1.00 79.88 70 THR A C 1
ATOM 503 O O . THR A 1 70 ? -13.734 -6.537 -0.395 1.00 79.88 70 THR A O 1
ATOM 506 N N . ASP A 1 71 ? -12.734 -5.323 -2.036 1.00 83.9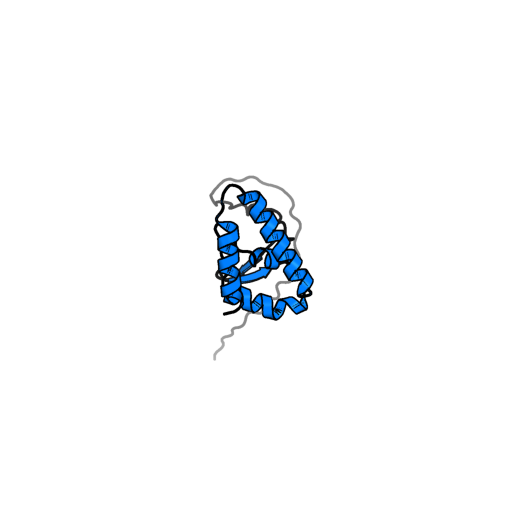4 71 ASP A N 1
ATOM 507 C CA . ASP A 1 71 ? -12.410 -6.326 -3.048 1.00 83.94 71 ASP A CA 1
ATOM 508 C C . ASP A 1 71 ? -10.931 -6.742 -3.059 1.00 83.94 71 ASP A C 1
ATOM 510 O O . ASP A 1 71 ? -10.590 -7.758 -3.661 1.00 83.94 71 ASP A O 1
ATOM 514 N N . TYR A 1 72 ? -10.062 -6.019 -2.351 1.00 86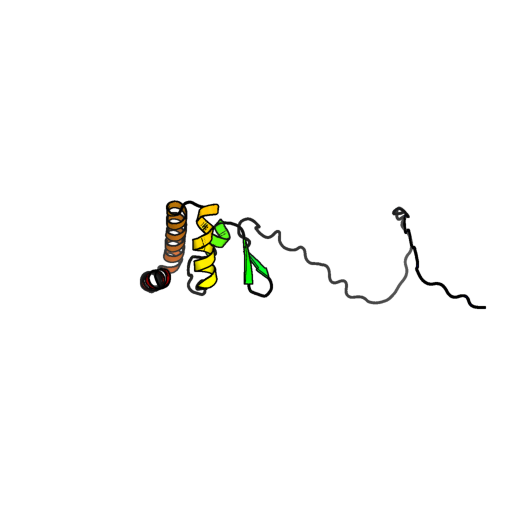.19 72 TYR A N 1
ATOM 515 C CA . TYR A 1 72 ? -8.631 -6.292 -2.316 1.00 86.19 72 TYR A CA 1
ATOM 516 C C . TYR A 1 72 ? -8.074 -6.286 -0.886 1.00 86.19 72 TYR A C 1
ATOM 518 O O . TYR A 1 72 ? -8.393 -5.433 -0.054 1.00 86.19 72 TYR A O 1
ATOM 526 N N . TYR A 1 73 ? -7.211 -7.262 -0.599 1.00 88.81 73 TYR A N 1
ATOM 527 C CA . TYR A 1 73 ? -6.430 -7.319 0.630 1.00 88.81 73 TYR A CA 1
ATOM 528 C C . TYR A 1 73 ? -4.955 -7.502 0.262 1.00 88.81 73 TYR A C 1
ATOM 530 O O . TYR A 1 73 ? -4.647 -8.469 -0.439 1.00 88.81 73 TYR A O 1
ATOM 538 N N . PRO A 1 74 ? -4.053 -6.630 0.741 1.00 90.12 74 PRO A N 1
ATOM 539 C CA . PRO A 1 74 ? -2.641 -6.728 0.412 1.00 90.12 74 PRO A CA 1
ATOM 540 C C . PRO A 1 74 ? -2.030 -8.019 0.924 1.00 90.12 74 PRO A C 1
ATOM 542 O O . PRO A 1 74 ? -2.310 -8.473 2.041 1.00 90.12 74 PRO A O 1
ATOM 545 N N . ASP A 1 75 ? -1.172 -8.607 0.099 1.00 91.25 75 ASP A N 1
ATOM 546 C CA . ASP A 1 75 ? -0.432 -9.784 0.503 1.00 91.25 75 ASP A CA 1
ATOM 547 C C . ASP A 1 75 ? 0.567 -9.436 1.629 1.00 91.25 75 ASP A C 1
ATOM 549 O O . ASP A 1 75 ? 1.008 -8.294 1.807 1.00 91.25 75 ASP A O 1
ATOM 553 N N . ARG A 1 76 ? 0.907 -10.439 2.444 1.00 90.81 76 ARG A N 1
ATOM 554 C CA . ARG A 1 76 ? 1.802 -10.240 3.593 1.00 90.81 76 ARG A CA 1
ATOM 555 C C . ARG A 1 76 ? 3.245 -9.950 3.175 1.00 90.81 76 ARG A C 1
ATOM 557 O O . ARG A 1 76 ? 3.939 -9.253 3.909 1.00 90.81 76 ARG A O 1
ATOM 564 N N . ALA A 1 77 ? 3.700 -10.494 2.047 1.00 93.38 77 ALA A N 1
ATOM 565 C CA . ALA A 1 77 ? 5.076 -10.336 1.586 1.00 93.38 77 ALA A CA 1
ATOM 566 C C . ALA A 1 77 ? 5.335 -8.892 1.139 1.00 93.38 77 ALA A C 1
ATOM 568 O O . ALA A 1 77 ? 6.318 -8.288 1.560 1.00 93.38 77 ALA A O 1
ATOM 569 N N . TYR A 1 78 ? 4.406 -8.319 0.381 1.00 94.38 78 TYR A N 1
ATOM 570 C CA . TYR A 1 78 ? 4.335 -6.917 0.021 1.00 94.38 78 TYR A CA 1
ATOM 571 C C . TYR A 1 78 ? 4.306 -6.033 1.264 1.00 94.38 78 TYR A C 1
ATOM 573 O O . TYR A 1 78 ? 5.138 -5.138 1.393 1.00 94.38 78 TYR A O 1
ATOM 581 N N . LEU A 1 79 ? 3.395 -6.306 2.206 1.00 93.69 79 LEU A N 1
ATOM 582 C CA . LEU A 1 79 ? 3.260 -5.490 3.412 1.00 93.69 79 LEU A CA 1
ATOM 583 C C . LEU A 1 79 ? 4.564 -5.479 4.221 1.00 93.69 79 LEU A C 1
ATOM 585 O O . LEU A 1 79 ? 5.022 -4.419 4.642 1.00 93.69 79 LEU A O 1
ATOM 589 N N . PHE A 1 80 ? 5.194 -6.643 4.383 1.00 94.19 80 PHE A N 1
ATOM 590 C CA . PHE A 1 80 ? 6.486 -6.768 5.048 1.00 94.19 80 PHE A CA 1
ATOM 591 C C . PHE A 1 80 ? 7.596 -6.023 4.297 1.00 94.19 80 PHE A C 1
ATOM 593 O O . PHE A 1 80 ? 8.282 -5.194 4.894 1.00 94.19 80 PHE A O 1
ATOM 600 N N . ALA A 1 81 ? 7.761 -6.287 2.998 1.00 94.94 81 ALA A N 1
ATOM 601 C CA . ALA A 1 81 ? 8.813 -5.687 2.183 1.00 94.94 81 ALA A CA 1
ATOM 602 C C . ALA A 1 81 ? 8.683 -4.162 2.144 1.00 94.94 81 ALA A C 1
ATOM 604 O O . ALA A 1 81 ? 9.654 -3.453 2.404 1.00 94.94 81 ALA A O 1
ATOM 605 N N . PHE A 1 82 ? 7.471 -3.659 1.908 1.00 95.12 82 PHE A N 1
ATOM 606 C CA . PHE A 1 82 ? 7.207 -2.232 1.875 1.00 95.12 82 PHE A CA 1
ATOM 607 C C . PHE A 1 82 ? 7.433 -1.583 3.241 1.00 95.12 82 PHE A C 1
ATOM 609 O O . PHE A 1 82 ? 8.099 -0.558 3.311 1.00 95.12 82 PHE A O 1
ATOM 616 N N . LEU A 1 83 ? 6.957 -2.159 4.351 1.00 94.75 83 LEU A N 1
ATOM 617 C CA . LEU A 1 83 ? 7.218 -1.594 5.683 1.00 94.75 83 LEU A CA 1
ATOM 618 C C . LEU A 1 83 ? 8.711 -1.576 6.017 1.00 94.75 83 LEU A C 1
ATOM 620 O O . LEU A 1 83 ? 9.200 -0.577 6.550 1.00 94.75 83 LEU A O 1
ATOM 624 N N . LEU A 1 84 ? 9.434 -2.640 5.656 1.00 94.88 84 LEU A N 1
ATOM 625 C CA . LEU A 1 84 ? 10.877 -2.753 5.851 1.00 94.88 84 LEU A CA 1
ATOM 626 C C . LEU A 1 84 ? 11.637 -1.652 5.095 1.00 94.88 84 LEU A C 1
ATOM 628 O O . LEU A 1 84 ? 12.553 -1.052 5.658 1.00 94.88 84 LEU A O 1
ATOM 632 N N . SER A 1 85 ? 11.242 -1.351 3.852 1.00 94.56 85 SER A N 1
ATOM 633 C CA . SER A 1 85 ? 11.936 -0.383 2.990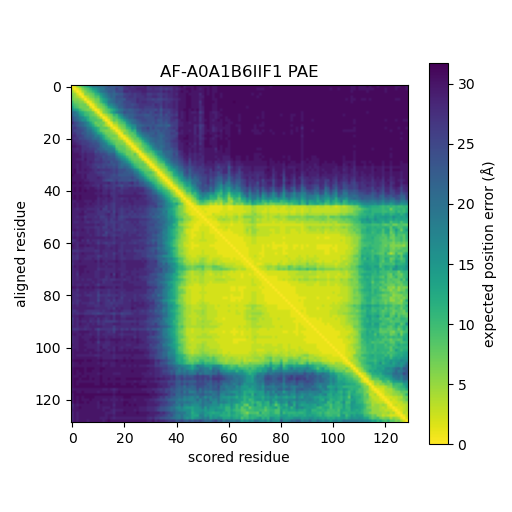 1.00 94.56 85 SER A CA 1
ATOM 634 C C . SER A 1 85 ? 11.350 1.033 2.989 1.00 94.56 85 SER A C 1
ATOM 636 O O . SER A 1 85 ? 12.026 1.967 2.565 1.00 94.56 85 SER A O 1
ATOM 638 N N . SER A 1 86 ? 10.116 1.235 3.455 1.00 95.75 86 SER A N 1
ATOM 639 C CA . SER A 1 86 ? 9.373 2.505 3.325 1.00 95.75 86 SER A CA 1
ATOM 640 C C . SER A 1 86 ? 10.093 3.689 3.957 1.00 95.75 86 SER A C 1
ATOM 642 O O . SER A 1 86 ? 10.000 4.803 3.450 1.00 95.75 86 SER A O 1
ATOM 644 N N . ARG A 1 87 ? 10.881 3.449 5.014 1.00 94.38 87 ARG A N 1
ATOM 645 C CA . ARG A 1 87 ? 11.676 4.474 5.711 1.00 94.38 87 ARG A CA 1
ATOM 646 C C . ARG A 1 87 ? 12.690 5.182 4.815 1.00 94.38 87 ARG A C 1
ATOM 648 O O . ARG A 1 87 ? 13.123 6.276 5.160 1.00 94.38 87 ARG A O 1
ATOM 655 N N . LEU A 1 88 ? 13.067 4.564 3.695 1.00 96.06 88 LEU A N 1
ATOM 656 C CA . LEU A 1 88 ? 13.938 5.173 2.691 1.00 96.06 88 LEU A CA 1
ATOM 657 C C . LEU A 1 88 ? 13.232 6.294 1.913 1.00 96.06 88 LEU A C 1
ATOM 659 O O . LEU A 1 88 ? 13.901 7.160 1.361 1.00 96.06 88 LEU A O 1
ATOM 663 N N . PHE A 1 89 ? 11.897 6.284 1.882 1.00 94.69 89 PHE A N 1
ATOM 664 C CA . PHE A 1 89 ? 11.080 7.163 1.044 1.00 94.69 89 PHE A CA 1
ATOM 665 C C . PHE A 1 89 ? 10.125 8.055 1.848 1.00 94.69 89 PHE A C 1
ATOM 667 O O . PHE A 1 89 ? 9.774 9.141 1.396 1.00 94.69 89 PHE A O 1
ATOM 674 N N . VAL A 1 90 ? 9.699 7.622 3.039 1.00 94.81 90 VAL A N 1
ATOM 675 C CA . VAL A 1 90 ? 8.723 8.331 3.877 1.00 94.81 90 VAL A CA 1
ATOM 676 C C . VAL A 1 90 ? 8.984 8.088 5.363 1.00 94.81 90 VAL A C 1
ATOM 678 O O . VAL A 1 90 ? 9.358 6.993 5.788 1.00 94.81 90 VAL A O 1
ATOM 681 N N . LYS A 1 91 ? 8.774 9.114 6.196 1.00 96.00 91 LYS A N 1
ATOM 682 C CA . LYS A 1 91 ? 8.910 8.964 7.651 1.00 96.00 91 LYS A CA 1
ATOM 683 C C . LYS A 1 91 ? 7.775 8.090 8.206 1.00 96.00 91 LYS A C 1
ATOM 685 O O . LYS A 1 91 ? 6.638 8.238 7.763 1.00 96.00 91 LYS A O 1
ATOM 690 N N . PRO A 1 92 ? 8.014 7.262 9.241 1.00 93.81 92 PRO A N 1
ATOM 691 C CA . PRO A 1 92 ? 6.989 6.360 9.778 1.00 93.81 92 PRO A CA 1
ATOM 692 C C . PRO A 1 92 ? 5.666 7.037 10.169 1.00 93.81 92 PRO A C 1
ATOM 694 O O . PRO A 1 92 ? 4.596 6.500 9.901 1.00 93.81 92 PRO A O 1
ATOM 697 N N . HIS A 1 93 ? 5.727 8.229 10.773 1.00 95.56 93 HIS A N 1
ATOM 698 C CA . HIS A 1 93 ? 4.527 8.973 11.168 1.00 95.56 93 HIS A CA 1
ATOM 699 C C . HIS A 1 93 ? 3.778 9.563 9.967 1.00 95.56 93 HIS A C 1
ATOM 701 O O . HIS A 1 93 ? 2.551 9.588 9.971 1.00 95.56 93 HIS A O 1
ATOM 707 N N . GLU A 1 94 ? 4.500 9.997 8.930 1.00 95.75 94 GLU A N 1
ATOM 708 C CA . GLU A 1 94 ? 3.885 10.478 7.691 1.00 95.75 94 GLU A CA 1
ATOM 709 C C . GLU A 1 94 ? 3.189 9.332 6.956 1.00 95.75 94 GLU A C 1
ATOM 711 O O . GLU A 1 94 ? 2.050 9.493 6.526 1.00 95.75 94 GLU A O 1
ATOM 716 N N . LEU A 1 95 ? 3.828 8.158 6.874 1.00 95.88 95 LEU A N 1
ATOM 717 C CA . LEU A 1 95 ? 3.225 6.966 6.276 1.00 95.88 95 LEU A CA 1
ATOM 718 C C . LEU A 1 95 ? 1.924 6.588 6.991 1.00 95.88 95 LEU A C 1
ATOM 720 O O . LEU A 1 95 ? 0.898 6.397 6.343 1.00 95.88 95 LEU A O 1
ATOM 724 N N . LEU A 1 96 ? 1.951 6.528 8.326 1.00 93.75 96 LEU A N 1
ATOM 725 C CA . LEU A 1 96 ? 0.770 6.195 9.119 1.00 93.75 96 LEU A CA 1
ATOM 726 C C . LEU A 1 96 ? -0.358 7.218 8.925 1.00 93.75 96 LEU A C 1
ATOM 728 O O . LEU A 1 96 ? -1.518 6.829 8.793 1.00 93.75 96 LEU A O 1
ATOM 732 N N . GLY A 1 97 ? -0.023 8.510 8.861 1.00 93.38 97 GLY A N 1
ATOM 733 C CA . GLY A 1 97 ? -0.986 9.571 8.569 1.00 93.38 97 GLY A CA 1
ATOM 734 C C . GLY A 1 97 ? -1.651 9.392 7.203 1.00 93.38 97 GLY A C 1
ATOM 735 O O . GLY A 1 97 ? -2.877 9.432 7.114 1.00 93.38 97 GLY A O 1
ATOM 736 N N . ARG A 1 98 ? -0.863 9.117 6.153 1.00 94.06 98 ARG A N 1
ATOM 737 C CA . ARG A 1 98 ? -1.386 8.881 4.795 1.00 94.06 98 ARG A CA 1
ATOM 738 C C . ARG A 1 98 ? -2.273 7.637 4.729 1.00 94.06 98 ARG A C 1
ATOM 740 O O . ARG A 1 98 ? -3.382 7.716 4.214 1.00 94.06 98 ARG A O 1
ATOM 747 N N . VAL A 1 99 ? -1.831 6.517 5.306 1.00 92.12 99 VAL A N 1
ATOM 748 C CA . VAL A 1 99 ? -2.614 5.268 5.369 1.00 92.12 99 VAL A CA 1
ATOM 749 C C . VAL A 1 99 ? -3.937 5.486 6.110 1.00 92.12 99 VAL A C 1
ATOM 751 O O . VAL A 1 99 ? -4.978 5.031 5.650 1.00 92.12 99 VAL A O 1
ATOM 754 N N . THR A 1 100 ? -3.925 6.232 7.217 1.00 89.12 100 THR A N 1
ATOM 755 C CA . THR A 1 100 ? -5.144 6.541 7.985 1.00 89.12 100 THR A CA 1
ATOM 756 C C . THR A 1 100 ? -6.117 7.401 7.176 1.00 89.12 100 THR A C 1
ATOM 758 O O . THR A 1 100 ? -7.296 7.070 7.084 1.00 89.12 100 THR A O 1
ATOM 761 N N . ALA A 1 101 ? -5.630 8.459 6.522 1.00 90.06 101 ALA A N 1
ATOM 762 C CA . ALA A 1 101 ? -6.463 9.324 5.685 1.00 90.06 101 ALA A CA 1
ATOM 763 C C . ALA A 1 101 ? -7.079 8.573 4.489 1.00 90.06 101 ALA A C 1
ATOM 765 O O . ALA A 1 101 ? -8.232 8.815 4.115 1.00 90.06 101 ALA A O 1
ATOM 766 N N . LEU A 1 102 ? -6.332 7.633 3.904 1.00 89.19 102 LEU A N 1
ATOM 767 C CA . LEU A 1 102 ? -6.837 6.744 2.861 1.00 89.19 102 LEU A CA 1
ATOM 768 C C . LEU A 1 102 ? -7.923 5.806 3.404 1.00 89.19 102 LEU A C 1
ATOM 770 O O . LEU A 1 102 ? -8.973 5.688 2.777 1.00 89.19 102 LEU A O 1
ATOM 774 N N . CYS A 1 103 ? -7.736 5.213 4.587 1.00 84.44 103 CYS A N 1
ATOM 775 C CA . CYS A 1 103 ? -8.779 4.422 5.251 1.00 84.44 103 CYS A CA 1
ATOM 776 C C . CYS A 1 103 ? -10.072 5.231 5.460 1.00 84.44 103 CYS A C 1
ATOM 778 O O . CYS A 1 103 ? -11.155 4.740 5.145 1.00 84.44 103 CYS A O 1
ATOM 780 N N . ASP A 1 104 ? -9.971 6.477 5.933 1.00 82.94 104 ASP A N 1
ATOM 781 C CA . ASP A 1 104 ? -11.130 7.353 6.156 1.00 82.94 104 ASP A CA 1
ATOM 782 C C . ASP A 1 104 ? -11.855 7.697 4.850 1.00 82.94 104 ASP A C 1
ATOM 784 O O . ASP A 1 104 ? -13.088 7.715 4.790 1.00 82.94 104 ASP A O 1
ATOM 788 N N . SER A 1 105 ? -11.091 7.952 3.787 1.00 83.06 105 S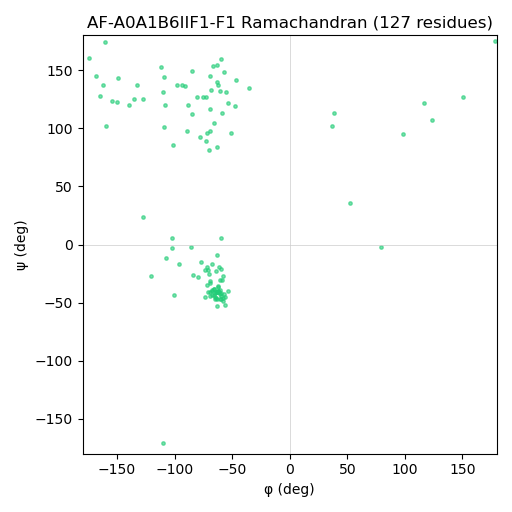ER A N 1
ATOM 789 C CA . SER A 1 105 ? -11.634 8.241 2.458 1.00 83.06 105 SER A CA 1
ATOM 790 C C . SER A 1 105 ? -12.410 7.042 1.910 1.00 83.06 105 SER A C 1
ATOM 792 O O . SER A 1 105 ? -13.518 7.204 1.397 1.00 83.06 105 SER A O 1
ATOM 794 N N . GLN A 1 106 ? -11.890 5.828 2.112 1.00 75.94 106 GLN A N 1
ATOM 795 C CA . GLN A 1 106 ? -12.583 4.596 1.735 1.00 75.94 106 GLN A CA 1
ATOM 796 C C . GLN A 1 106 ? -13.810 4.321 2.610 1.00 75.94 106 GLN A C 1
ATOM 798 O O . GLN A 1 106 ? -14.817 3.806 2.119 1.00 75.94 106 GLN A O 1
ATOM 803 N N . GLN A 1 107 ? -13.772 4.698 3.890 1.00 68.50 107 GLN A N 1
ATOM 804 C CA . GLN A 1 107 ? -14.909 4.531 4.790 1.00 68.50 107 GLN A CA 1
ATOM 805 C C . GLN A 1 107 ? -16.071 5.465 4.433 1.00 68.50 107 GLN A C 1
ATOM 807 O O . GLN A 1 107 ? -17.206 5.005 4.416 1.00 68.50 107 GLN A O 1
ATOM 812 N N . LYS A 1 108 ? -15.805 6.725 4.067 1.00 62.53 108 LYS A N 1
ATOM 813 C CA . LYS A 1 108 ? -16.845 7.682 3.636 1.00 62.53 108 LYS A CA 1
ATOM 814 C C . LYS A 1 108 ? -17.575 7.241 2.368 1.00 62.53 108 LYS A C 1
ATOM 816 O O . LYS A 1 108 ? -18.780 7.434 2.239 1.00 62.53 108 LYS A O 1
ATOM 821 N N . LEU A 1 109 ? -16.862 6.601 1.440 1.00 58.31 109 LEU A N 1
ATOM 822 C CA . LEU A 1 109 ? -17.473 5.956 0.272 1.00 58.31 109 LEU A CA 1
ATOM 823 C C . LEU A 1 109 ? -18.279 4.701 0.659 1.00 58.31 109 LEU A C 1
ATOM 825 O O . LEU A 1 109 ? -19.224 4.325 -0.034 1.00 58.31 109 LEU A O 1
ATOM 829 N N . SER A 1 110 ? -17.928 4.078 1.787 1.00 55.06 110 SER A N 1
ATOM 830 C CA . SER A 1 110 ? -18.491 2.822 2.289 1.00 55.06 110 SER A CA 1
ATOM 831 C C . SER A 1 110 ? -19.517 2.987 3.420 1.00 55.06 110 SER A C 1
ATOM 833 O O . SER A 1 110 ? -19.981 1.966 3.923 1.00 55.06 110 SER A O 1
ATOM 835 N N . ASP A 1 111 ? -19.933 4.206 3.802 1.00 51.41 111 ASP A N 1
ATOM 836 C CA . ASP A 1 111 ? -20.880 4.515 4.906 1.00 51.41 111 ASP A CA 1
ATOM 837 C C . ASP A 1 111 ? -22.288 3.885 4.751 1.00 51.41 111 ASP A C 1
ATOM 839 O O . ASP A 1 111 ? -23.185 4.079 5.569 1.00 51.41 111 ASP A O 1
ATOM 843 N N . LYS A 1 112 ? -22.485 3.043 3.733 1.00 51.75 112 LYS A N 1
ATOM 844 C CA . LYS A 1 112 ? -23.595 2.088 3.640 1.00 51.75 112 LYS A CA 1
ATOM 845 C C . LYS A 1 112 ? -23.326 0.739 4.338 1.00 51.75 112 LYS A C 1
ATOM 847 O O . LYS A 1 112 ? -24.217 -0.107 4.326 1.00 51.75 112 LYS A O 1
ATOM 852 N N . GLN A 1 113 ? -22.145 0.488 4.921 1.00 51.09 113 GLN A N 1
ATOM 853 C CA . GLN A 1 113 ? -21.776 -0.812 5.505 1.00 51.09 113 GLN A CA 1
ATOM 854 C C . GLN A 1 113 ? -20.995 -0.697 6.840 1.00 51.09 113 GLN A C 1
ATOM 856 O O . GLN A 1 113 ? -19.867 -0.204 6.850 1.00 51.09 113 GLN A O 1
ATOM 861 N N . PRO A 1 114 ? -21.504 -1.254 7.964 1.00 54.78 114 PRO A N 1
ATOM 862 C CA . PRO A 1 114 ? -20.818 -1.294 9.273 1.00 54.78 114 PRO A CA 1
ATOM 863 C C . PRO A 1 114 ? -19.503 -2.102 9.299 1.00 54.78 114 PRO A C 1
ATOM 865 O O . PRO A 1 114 ? -18.764 -2.083 10.283 1.00 54.78 114 PRO A O 1
ATOM 868 N N . LEU A 1 115 ? -19.204 -2.830 8.221 1.00 58.16 115 LEU A N 1
ATOM 869 C CA . LEU A 1 115 ? -18.170 -3.863 8.138 1.00 58.16 115 LEU A CA 1
ATOM 870 C C . LEU A 1 115 ? -16.722 -3.323 8.150 1.00 58.16 115 LEU A C 1
ATOM 872 O O . LEU A 1 115 ? -15.789 -4.075 8.440 1.00 58.16 115 LEU A O 1
ATOM 876 N N . ALA A 1 116 ? -16.499 -2.041 7.841 1.00 57.94 116 ALA A N 1
ATOM 877 C CA . ALA A 1 116 ? -15.153 -1.479 7.667 1.00 57.94 116 ALA A CA 1
ATOM 878 C C . ALA A 1 116 ? -14.361 -1.352 8.985 1.00 57.94 116 ALA A C 1
ATOM 880 O O . ALA A 1 116 ? -13.186 -1.722 9.033 1.00 57.94 116 ALA A O 1
ATOM 881 N N . LYS A 1 117 ? -15.005 -0.921 10.082 1.00 58.41 117 LYS A N 1
ATOM 882 C CA . LYS A 1 117 ? -14.354 -0.828 11.405 1.00 58.41 117 LYS A CA 1
ATOM 883 C C . LYS A 1 117 ? -13.958 -2.202 11.950 1.00 58.41 117 LYS A C 1
ATOM 885 O O . LYS A 1 117 ? -12.861 -2.359 12.481 1.00 58.41 117 LYS A O 1
ATOM 890 N N . GLU A 1 118 ? -14.799 -3.215 11.739 1.00 61.69 118 GLU A N 1
ATOM 891 C CA . GLU A 1 118 ? -14.451 -4.613 12.023 1.00 61.69 118 GLU A CA 1
ATOM 892 C C . GLU A 1 118 ? -13.269 -5.097 11.171 1.00 61.69 118 GLU A C 1
ATOM 894 O O . GLU A 1 118 ? -12.391 -5.802 11.665 1.00 61.69 118 GLU A O 1
ATOM 899 N N . ARG A 1 119 ? -13.211 -4.715 9.888 1.00 63.84 119 ARG A N 1
ATOM 900 C CA . ARG A 1 119 ? -12.127 -5.106 8.973 1.00 63.84 119 ARG A CA 1
ATOM 901 C C . ARG A 1 119 ? -10.784 -4.480 9.340 1.00 63.84 119 ARG A C 1
ATOM 903 O O . ARG A 1 119 ? -9.784 -5.194 9.292 1.00 63.84 119 ARG A O 1
ATOM 910 N N . LEU A 1 120 ? -10.751 -3.216 9.769 1.00 64.62 120 LEU A N 1
ATOM 911 C CA . LEU A 1 120 ? -9.532 -2.602 10.308 1.00 64.62 120 LEU A CA 1
ATOM 912 C C . LEU A 1 120 ? -9.100 -3.294 11.609 1.00 64.62 120 LEU A C 1
ATOM 914 O O . LEU A 1 120 ? -7.929 -3.633 11.766 1.00 64.62 120 LEU A O 1
ATOM 918 N N . GLY A 1 121 ? -10.060 -3.613 12.484 1.00 63.69 121 GLY A N 1
ATOM 919 C CA . GLY A 1 121 ? -9.829 -4.440 13.671 1.00 63.69 121 GLY A CA 1
ATOM 920 C C . GLY A 1 121 ? -9.266 -5.831 13.354 1.00 63.69 121 GLY A C 1
ATOM 921 O O . GLY A 1 121 ? -8.530 -6.379 14.165 1.00 63.69 121 GLY A O 1
ATOM 922 N N . ARG A 1 122 ? -9.535 -6.384 12.162 1.00 66.12 122 ARG A N 1
ATOM 923 C CA . ARG A 1 122 ? -8.896 -7.612 11.650 1.00 66.12 122 ARG A CA 1
ATOM 924 C C . ARG A 1 122 ? -7.544 -7.371 10.978 1.00 66.12 122 ARG A C 1
ATOM 926 O O . ARG A 1 122 ? -6.731 -8.287 10.934 1.00 66.12 122 ARG A O 1
ATOM 933 N N . PH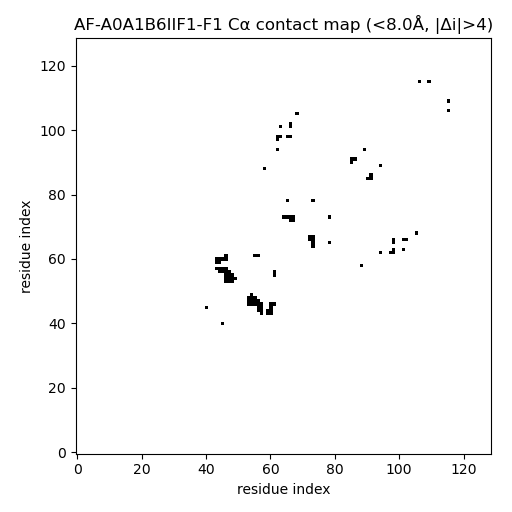E A 1 123 ? -7.290 -6.179 10.441 1.00 67.06 123 PHE A N 1
ATOM 934 C CA . PHE A 1 123 ? -6.019 -5.833 9.803 1.00 67.06 123 PHE A CA 1
ATOM 935 C C . PHE A 1 123 ? -4.903 -5.619 10.830 1.00 67.06 123 PHE A C 1
ATOM 937 O O . PHE A 1 123 ? -3.822 -6.173 10.659 1.00 67.06 123 PHE A O 1
ATOM 944 N N . ILE A 1 124 ? -5.171 -4.886 11.918 1.00 69.69 124 ILE A N 1
ATOM 945 C CA . ILE A 1 124 ? -4.150 -4.562 12.930 1.00 69.69 124 ILE A CA 1
ATOM 946 C C . ILE A 1 124 ? -3.500 -5.815 13.546 1.00 69.69 124 ILE A C 1
ATOM 948 O O . ILE A 1 124 ? -2.272 -5.874 13.578 1.00 69.69 124 ILE A O 1
ATOM 952 N N . PRO A 1 125 ? -4.247 -6.859 13.950 1.00 65.50 125 PRO A N 1
ATOM 953 C CA . PRO A 1 125 ? -3.645 -8.100 14.431 1.00 65.50 125 PRO A CA 1
ATOM 954 C C . PRO A 1 125 ? -2.763 -8.799 13.389 1.00 65.50 125 PRO A C 1
ATOM 956 O O . PRO A 1 125 ? -1.779 -9.430 13.756 1.00 65.50 125 PRO A O 1
ATOM 959 N N . ARG A 1 126 ? -3.068 -8.669 12.086 1.00 63.47 126 ARG A N 1
ATOM 960 C CA . ARG A 1 126 ? -2.251 -9.257 11.007 1.00 63.47 126 ARG A CA 1
ATOM 961 C C . ARG A 1 126 ? -0.970 -8.477 10.714 1.00 63.47 126 ARG A C 1
ATOM 963 O O . ARG A 1 126 ? -0.096 -9.028 10.055 1.00 63.47 126 ARG A O 1
ATOM 970 N N . LEU A 1 127 ? -0.859 -7.241 11.197 1.00 62.38 127 LEU A N 1
ATOM 971 C CA . LEU A 1 127 ? 0.338 -6.410 11.063 1.00 62.38 127 LEU A CA 1
ATOM 972 C C . LEU A 1 127 ? 1.428 -6.779 12.085 1.00 62.38 127 LEU A C 1
ATOM 974 O O . LEU A 1 127 ? 2.605 -6.560 11.821 1.00 62.38 127 LEU A O 1
ATOM 978 N N . VAL A 1 128 ? 1.038 -7.308 13.252 1.00 58.75 128 VAL A N 1
ATOM 979 C CA . VAL A 1 128 ? 1.933 -7.541 14.408 1.00 58.75 128 VAL A CA 1
ATOM 980 C C . VAL A 1 128 ? 2.355 -9.017 14.548 1.00 58.75 128 VAL A C 1
ATOM 982 O O . VAL A 1 128 ? 3.137 -9.348 15.434 1.00 58.75 128 VAL A O 1
ATOM 985 N N . GLN A 1 129 ? 1.849 -9.906 13.689 1.00 53.56 129 GLN A N 1
ATOM 986 C CA . GLN A 1 129 ? 2.043 -11.359 13.768 1.00 53.56 129 GLN A CA 1
ATOM 987 C C . GLN A 1 129 ? 3.011 -11.868 12.705 1.00 53.56 129 GLN A C 1
ATOM 989 O O . GLN A 1 129 ? 3.936 -12.615 13.085 1.00 53.56 129 GLN A O 1
#

Foldseek 3Di:
DDDDDDDDDDPDDDDDDDDDDDDDDDDDDDDPPDPPPPPPPPQCQDFDDDPNDGDDHHLLNLLLLCADAPPDDHDPVSLVVCVVCVVVPDPPVRSVVSNVVSLVVRVVVVVVDPCSVVVVVVVVVVNVD

Radius of gyration: 27.84 Å; Cα contacts (8 Å, |Δi|>4): 53; chains: 1; bounding box: 67×40×73 Å

pLDDT: mean 70.4, std 21.5, range [33.53, 96.06]

InterPro domains:
  IPR000651 Ras-like guanine nucleotide exchange factor, N-terminal [PF00618] (54-113)
  IPR000651 Ras-like guanine nucleotide exchange factor, N-terminal [PS50212] (50-129)
  IPR023578 Ras guanine nucleotide exchange factor domain superfamily [SSF48366] (42-120)